Protein AF-A0A415C310-F1 (afdb_monomer)

Secondary structure (DSSP, 8-state):
---EEEETTT--EEE--EEEESS-TT-TTS--EEEEETTT--BEEE-TTS-EEE----TT--GGGS-EE-----SSHHHHHHHHHHHHGGGTEEEEEEES--SS-BTTB---EEEEEE-

pLDDT: mean 90.22, std 8.45, range [57.81, 97.88]

Organism: Bifidobacterium bifidum (NCBI:txid1681)

Foldseek 3Di:
DAQWAQEPVPRDIDGFFKWWFQCFPPDNDSQKTFIAGLVQRFAWAQDPVRGIYTYDNDPAAGSVSHDMQGRQDDPDPVSSQVSVQVSCVVNQKHFDDWDQWGPDDHRNDTTTGGGIDGD

Structure (mmCIF, N/CA/C/O backbone):
data_AF-A0A415C310-F1
#
_entry.id   AF-A0A415C310-F1
#
loop_
_atom_site.group_PDB
_atom_site.id
_atom_site.type_symbol
_atom_site.label_atom_id
_atom_site.label_alt_id
_atom_site.label_comp_id
_atom_site.label_asym_id
_atom_site.label_entity_id
_atom_site.label_seq_id
_atom_site.pdbx_PDB_ins_code
_atom_site.Cartn_x
_atom_site.Cartn_y
_atom_site.Cartn_z
_atom_site.occupancy
_atom_site.B_iso_or_equiv
_atom_site.auth_seq_id
_atom_site.auth_comp_id
_atom_site.auth_asym_id
_atom_site.auth_atom_id
_atom_site.pdbx_PDB_model_num
ATOM 1 N N . MET A 1 1 ? 0.073 -10.426 11.088 1.00 57.81 1 MET A N 1
ATOM 2 C CA . MET A 1 1 ? 0.593 -9.129 10.638 1.00 57.81 1 MET A CA 1
ATOM 3 C C . MET A 1 1 ? -0.375 -8.150 11.227 1.00 57.81 1 MET A C 1
ATOM 5 O O . MET A 1 1 ? -1.559 -8.243 10.921 1.00 57.81 1 MET A O 1
ATOM 9 N N . ASP A 1 2 ? 0.110 -7.350 12.164 1.00 69.50 2 ASP A N 1
ATOM 10 C CA . ASP A 1 2 ? -0.751 -6.678 13.134 1.00 69.50 2 ASP A CA 1
ATOM 11 C C . ASP A 1 2 ? -0.666 -5.166 12.916 1.00 69.50 2 ASP A C 1
ATOM 13 O O . ASP A 1 2 ? -0.622 -4.390 13.871 1.00 69.50 2 ASP A O 1
ATOM 17 N N . ILE A 1 3 ? -0.639 -4.748 11.644 1.00 85.44 3 ILE A N 1
ATOM 18 C CA . ILE A 1 3 ? -0.725 -3.332 11.301 1.00 85.44 3 ILE A CA 1
ATOM 19 C C . ILE A 1 3 ? -2.128 -2.861 11.630 1.00 85.44 3 ILE A C 1
ATOM 21 O O . ILE A 1 3 ? -3.135 -3.494 11.292 1.00 85.44 3 ILE A O 1
ATOM 25 N N . LYS A 1 4 ? -2.175 -1.731 12.324 1.00 93.25 4 LYS A N 1
ATOM 26 C CA . LYS A 1 4 ? -3.409 -1.104 12.756 1.00 93.25 4 LYS A CA 1
ATOM 27 C C . LYS A 1 4 ? -3.575 0.224 12.053 1.00 93.25 4 LYS A C 1
ATOM 29 O O . LYS A 1 4 ? -2.622 0.989 11.962 1.00 93.25 4 LYS A O 1
ATOM 34 N N . ALA A 1 5 ? -4.797 0.492 11.626 1.00 95.25 5 ALA A N 1
ATOM 35 C CA . ALA A 1 5 ? -5.208 1.788 11.118 1.00 95.25 5 ALA A CA 1
ATOM 36 C C . ALA A 1 5 ? -6.371 2.322 11.957 1.00 95.25 5 ALA A C 1
ATOM 38 O O . ALA A 1 5 ? -7.083 1.554 12.610 1.00 95.25 5 ALA A O 1
ATOM 39 N N . ILE A 1 6 ? -6.580 3.632 11.950 1.00 95.75 6 ILE A N 1
ATOM 40 C CA . ILE A 1 6 ? -7.790 4.248 12.494 1.00 95.75 6 ILE A CA 1
ATOM 41 C C . ILE A 1 6 ? -8.788 4.380 11.345 1.00 95.75 6 ILE A C 1
ATOM 43 O O . ILE A 1 6 ? -8.471 4.977 10.318 1.00 95.75 6 ILE A O 1
ATOM 47 N N . SER A 1 7 ? -9.989 3.820 11.496 1.00 94.06 7 SER A N 1
ATOM 48 C CA . SER A 1 7 ? -11.043 4.018 10.498 1.00 94.06 7 SER A CA 1
ATOM 49 C C . SER A 1 7 ? -11.545 5.453 10.549 1.00 94.06 7 SER A C 1
ATOM 51 O O . SER A 1 7 ? -11.981 5.916 11.602 1.00 94.06 7 SER A O 1
ATOM 53 N N . ASP A 1 8 ? -11.591 6.127 9.409 1.00 92.19 8 ASP A N 1
ATOM 54 C CA . ASP A 1 8 ? -12.102 7.497 9.337 1.00 92.19 8 ASP A CA 1
ATOM 55 C C . ASP A 1 8 ? -13.613 7.599 9.578 1.00 92.19 8 ASP A C 1
ATOM 57 O O . ASP A 1 8 ? -14.120 8.634 10.010 1.00 92.19 8 ASP A O 1
ATOM 61 N N . SER A 1 9 ? -14.343 6.501 9.373 1.00 90.62 9 SER A N 1
ATOM 62 C CA . SER A 1 9 ? -15.792 6.461 9.588 1.00 90.62 9 SER A CA 1
ATOM 63 C C . SER A 1 9 ? -16.199 6.322 11.057 1.00 90.62 9 SER A C 1
ATOM 65 O O . SER A 1 9 ? -17.224 6.866 11.471 1.00 90.62 9 SER A O 1
ATOM 67 N N . THR A 1 10 ? -15.416 5.589 11.852 1.00 92.25 10 THR A N 1
ATOM 68 C CA . THR A 1 10 ? -15.759 5.241 13.244 1.00 92.25 10 THR A CA 1
ATOM 69 C C . THR A 1 10 ? -14.773 5.809 14.260 1.00 92.25 10 THR A C 1
ATOM 71 O O . THR A 1 10 ? -15.085 5.869 15.448 1.00 92.25 10 THR A O 1
ATOM 74 N N . ASN A 1 11 ? -13.595 6.245 13.809 1.00 92.81 11 ASN A N 1
ATOM 75 C CA . ASN A 1 11 ? -12.449 6.628 14.627 1.00 92.81 11 ASN A CA 1
ATOM 76 C C . ASN A 1 11 ? -11.988 5.515 15.593 1.00 92.81 11 ASN A C 1
ATOM 78 O O . ASN A 1 11 ? -11.423 5.785 16.654 1.00 92.81 11 ASN A O 1
ATOM 82 N N . GLU A 1 12 ? -12.239 4.255 15.232 1.00 94.56 12 GLU A N 1
ATOM 83 C CA . GLU A 1 12 ? -11.774 3.076 15.961 1.00 94.56 12 GLU A CA 1
ATOM 84 C C . GLU A 1 12 ? -10.496 2.521 15.333 1.00 94.56 12 GLU A C 1
ATOM 86 O O . GLU A 1 12 ? -10.310 2.563 14.116 1.00 94.56 12 GLU A O 1
ATOM 91 N N . THR A 1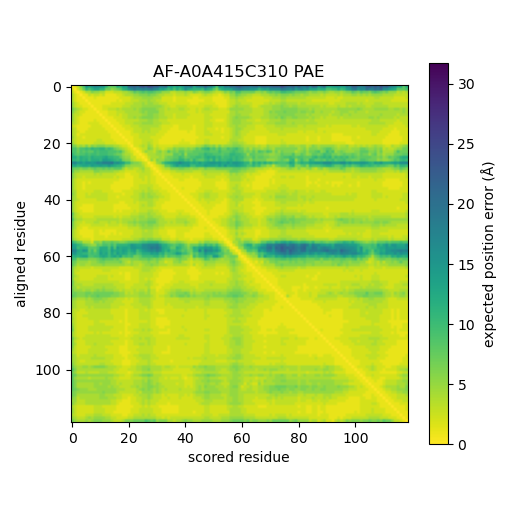 13 ? -9.623 1.963 16.170 1.00 95.38 13 THR A N 1
ATOM 92 C CA . THR A 1 13 ? -8.450 1.223 15.706 1.00 95.38 13 THR A CA 1
ATOM 93 C C . THR A 1 13 ? -8.869 -0.154 15.198 1.00 95.38 13 THR A C 1
ATOM 95 O O . THR A 1 13 ? -9.462 -0.938 15.940 1.00 95.38 13 THR A O 1
ATOM 98 N N . ILE A 1 14 ? -8.505 -0.468 13.960 1.00 93.19 14 ILE A N 1
ATOM 99 C CA . ILE A 1 14 ? -8.827 -1.717 13.268 1.00 93.19 14 ILE A CA 1
ATOM 100 C C . ILE A 1 14 ? -7.557 -2.399 12.757 1.00 93.19 14 ILE A C 1
ATOM 102 O O . ILE A 1 14 ? -6.555 -1.741 12.488 1.00 93.19 14 ILE A O 1
ATOM 106 N N . GLU A 1 15 ? -7.594 -3.723 12.619 1.00 94.25 15 GLU A N 1
ATOM 107 C CA . GLU A 1 15 ? -6.507 -4.493 12.005 1.00 94.25 15 GLU A CA 1
ATOM 108 C C . GLU A 1 15 ? -6.645 -4.517 10.485 1.00 94.25 15 GLU A C 1
ATOM 110 O O . GLU A 1 15 ? -7.660 -4.988 9.956 1.00 94.25 15 GLU A O 1
ATOM 115 N N . VAL A 1 16 ? -5.582 -4.131 9.789 1.00 94.31 16 VAL A N 1
ATOM 116 C CA . VAL A 1 16 ? -5.523 -4.089 8.325 1.00 94.31 16 VAL A CA 1
ATOM 117 C C . VAL A 1 16 ? -4.522 -5.110 7.791 1.00 94.31 16 VAL A C 1
ATOM 119 O O . VAL A 1 16 ? -3.729 -5.703 8.523 1.00 94.31 16 VAL A O 1
ATOM 122 N N . THR A 1 17 ? -4.603 -5.392 6.501 1.00 95.06 17 THR A N 1
ATOM 123 C CA . THR A 1 17 ? -3.675 -6.249 5.767 1.00 95.06 17 THR A CA 1
ATOM 124 C C . THR A 1 17 ? -3.192 -5.465 4.557 1.00 95.06 17 THR A C 1
ATOM 126 O O . THR A 1 17 ? -3.803 -5.556 3.495 1.00 95.06 17 THR A O 1
ATOM 129 N N . PRO A 1 18 ? -2.143 -4.647 4.724 1.00 95.88 18 PRO A N 1
ATOM 130 C CA . PRO A 1 18 ? -1.733 -3.730 3.682 1.00 95.88 18 PRO A CA 1
ATOM 131 C C . PRO A 1 18 ? -1.137 -4.460 2.477 1.00 95.88 18 PRO A C 1
ATOM 133 O O . PRO A 1 18 ? -0.414 -5.453 2.611 1.00 95.88 18 PRO A O 1
ATOM 136 N N . VAL A 1 19 ? -1.446 -3.938 1.298 1.00 96.25 19 VAL A N 1
ATOM 137 C CA . VAL A 1 19 ? -0.923 -4.367 0.001 1.00 96.25 19 VAL A CA 1
ATOM 138 C C . VAL A 1 19 ? -0.461 -3.151 -0.788 1.00 96.25 19 VAL A C 1
ATOM 140 O O . VAL A 1 19 ? -1.026 -2.072 -0.629 1.00 96.25 19 VAL A O 1
ATOM 143 N N . A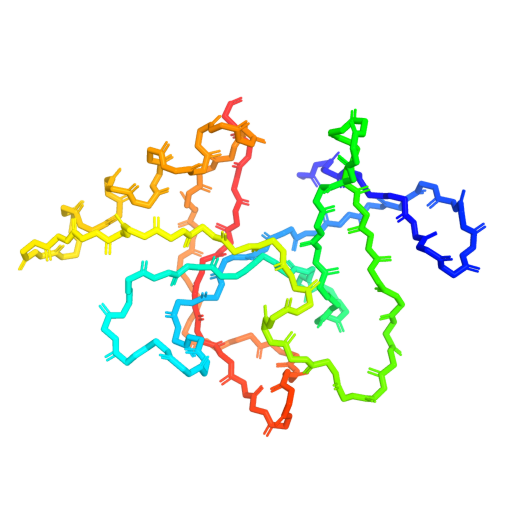LA A 1 20 ? 0.539 -3.334 -1.642 1.00 96.19 20 ALA A N 1
ATOM 144 C CA . ALA A 1 20 ? 0.977 -2.337 -2.610 1.00 96.19 20 ALA A CA 1
ATOM 145 C C . ALA A 1 20 ? 0.501 -2.733 -4.009 1.00 96.19 20 ALA A C 1
ATOM 147 O O . ALA A 1 20 ? 0.861 -3.804 -4.501 1.00 96.19 20 ALA A O 1
ATOM 148 N N . LEU A 1 21 ? -0.296 -1.870 -4.636 1.00 94.25 21 LEU A N 1
ATOM 149 C CA . LEU A 1 21 ? -0.756 -2.011 -6.019 1.00 94.25 21 LEU A CA 1
ATOM 150 C C . LEU A 1 21 ? 0.224 -1.298 -6.952 1.00 94.25 21 LEU A C 1
ATOM 152 O O . LEU A 1 21 ? 0.537 -0.137 -6.700 1.00 94.25 21 LEU A O 1
ATOM 156 N N . GLN A 1 22 ? 0.694 -1.972 -8.004 1.00 87.81 22 GLN A N 1
ATOM 15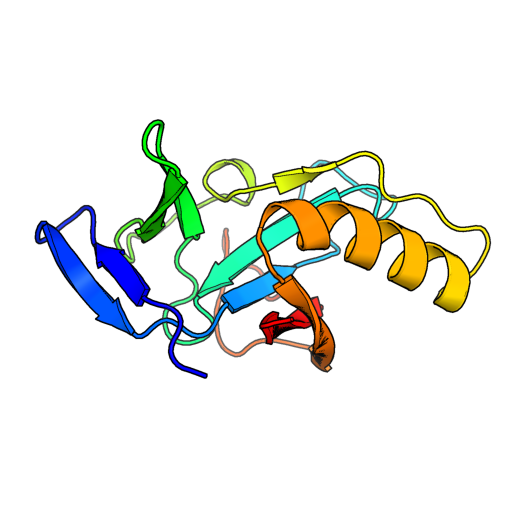7 C CA . GLN A 1 22 ? 1.778 -1.475 -8.870 1.00 87.81 22 GLN A CA 1
ATOM 158 C C . GLN A 1 22 ? 1.307 -0.862 -10.205 1.00 87.81 22 GLN A C 1
ATOM 160 O O . GLN A 1 22 ? 1.962 0.031 -10.733 1.00 87.81 22 GLN A O 1
ATOM 165 N N . ASP A 1 23 ? 0.168 -1.302 -10.751 1.00 81.50 23 ASP A N 1
ATOM 166 C CA . ASP A 1 23 ? -0.414 -0.780 -12.004 1.00 81.50 23 ASP A CA 1
ATOM 167 C C . ASP A 1 23 ? -1.478 0.287 -11.709 1.00 81.50 23 ASP A C 1
ATOM 169 O O . ASP A 1 23 ? -2.670 0.110 -11.971 1.00 81.50 23 ASP A O 1
ATOM 173 N N . ILE A 1 24 ? -1.068 1.374 -11.056 1.00 82.12 24 ILE A N 1
ATOM 174 C CA . ILE A 1 24 ? -1.998 2.415 -10.608 1.00 82.12 24 ILE A CA 1
ATOM 175 C C . ILE A 1 24 ? -2.355 3.382 -11.758 1.00 82.12 24 ILE A C 1
ATOM 177 O O . ILE A 1 24 ? -1.467 3.841 -12.487 1.00 82.12 24 ILE A O 1
ATOM 181 N N . PRO A 1 25 ? -3.648 3.719 -11.969 1.00 73.50 25 PRO A N 1
ATOM 182 C CA . PRO A 1 25 ? -4.066 4.653 -13.011 1.00 73.50 25 PRO A CA 1
ATOM 183 C C . PRO A 1 25 ? -3.273 5.968 -12.986 1.00 73.50 25 PRO A C 1
ATOM 185 O O . PRO A 1 25 ? -3.054 6.566 -11.942 1.00 73.50 25 PRO A O 1
ATOM 188 N N . GLY A 1 26 ? -2.837 6.425 -14.163 1.00 73.88 26 GLY A N 1
ATOM 189 C CA . GLY A 1 26 ? -1.996 7.622 -14.297 1.00 73.88 26 GLY A CA 1
ATOM 190 C C . GLY A 1 26 ? -0.489 7.344 -14.310 1.00 73.88 26 GLY A C 1
ATOM 191 O O . GLY A 1 26 ? 0.259 8.190 -14.801 1.00 73.88 26 GLY A O 1
ATOM 192 N N . TYR A 1 27 ? -0.058 6.144 -13.903 1.00 73.69 27 TYR A N 1
ATOM 193 C CA . TYR A 1 27 ? 1.341 5.713 -13.884 1.00 73.69 27 TYR A CA 1
ATOM 194 C C . TYR A 1 27 ? 1.491 4.420 -14.694 1.00 73.69 27 TYR A C 1
ATOM 196 O O . TYR A 1 27 ? 1.247 3.324 -14.212 1.00 73.69 27 TYR A O 1
ATOM 204 N N . SER A 1 28 ? 1.853 4.536 -15.974 1.00 65.75 28 SER A N 1
ATOM 205 C CA . SER A 1 28 ? 1.925 3.384 -16.893 1.00 65.75 28 SER A CA 1
ATOM 206 C C . SER A 1 28 ? 3.268 2.639 -16.874 1.00 65.75 28 SER A C 1
ATOM 208 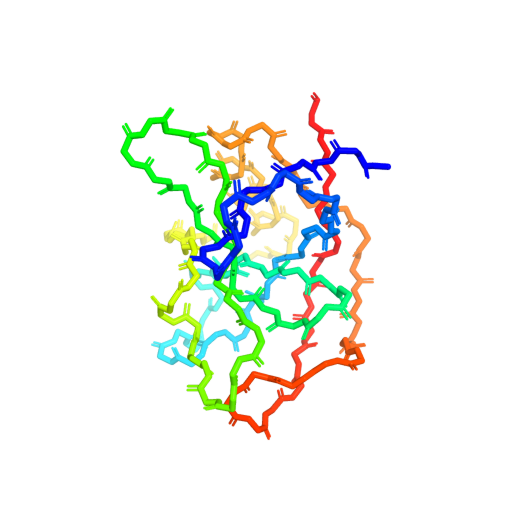O O . SER A 1 28 ? 3.543 1.854 -17.779 1.00 65.75 28 SER A O 1
ATOM 210 N N . ASP A 1 29 ? 4.152 2.964 -15.935 1.00 77.56 29 ASP A N 1
ATOM 211 C CA . ASP A 1 29 ? 5.565 2.571 -15.928 1.00 77.56 29 ASP A CA 1
ATOM 212 C C . ASP A 1 29 ? 6.031 1.976 -14.593 1.00 77.56 29 ASP A C 1
ATOM 214 O O . ASP A 1 29 ? 7.234 1.894 -14.357 1.00 77.56 29 ASP A O 1
ATOM 218 N N . TYR A 1 30 ? 5.096 1.565 -13.727 1.00 83.31 30 TYR A N 1
ATOM 219 C CA . TYR A 1 30 ? 5.387 1.068 -12.376 1.00 83.31 30 TYR A CA 1
ATOM 220 C C . TYR A 1 30 ? 6.210 2.055 -11.529 1.00 83.31 30 TYR A C 1
ATOM 222 O O . TYR A 1 30 ? 6.835 1.665 -10.547 1.00 83.31 30 TYR A O 1
ATOM 230 N N . SER A 1 31 ? 6.215 3.347 -11.879 1.00 90.69 31 SER A N 1
ATOM 231 C CA . SER A 1 31 ? 6.971 4.370 -11.145 1.00 90.69 31 SER A CA 1
ATOM 232 C C . SER A 1 31 ? 6.394 4.692 -9.769 1.00 90.69 31 SER A C 1
ATOM 234 O O . SER A 1 31 ? 6.976 5.491 -9.029 1.00 90.69 31 SER A O 1
ATOM 236 N N . ALA A 1 32 ? 5.262 4.079 -9.419 1.00 93.25 32 ALA A N 1
ATOM 237 C CA . ALA A 1 32 ? 4.596 4.287 -8.156 1.00 93.25 32 ALA A CA 1
ATOM 238 C C . ALA A 1 32 ? 3.843 3.045 -7.650 1.00 93.25 32 ALA A C 1
ATOM 240 O O . ALA A 1 32 ? 3.472 2.164 -8.424 1.00 93.25 32 ALA A O 1
ATOM 241 N N . LEU A 1 33 ? 3.611 3.010 -6.336 1.00 94.38 33 LEU A N 1
ATOM 242 C CA . LEU A 1 33 ? 2.822 2.002 -5.628 1.00 94.38 33 LEU A CA 1
ATOM 243 C C . LEU A 1 33 ? 1.777 2.684 -4.748 1.00 94.38 33 LEU A C 1
ATOM 245 O O . LEU A 1 33 ? 2.141 3.585 -3.999 1.00 94.38 33 LEU A O 1
ATOM 249 N N . ALA A 1 34 ? 0.528 2.217 -4.767 1.00 95.06 34 ALA A N 1
ATOM 250 C CA . ALA A 1 34 ? -0.518 2.707 -3.862 1.00 95.06 34 ALA A CA 1
ATOM 251 C C . ALA A 1 34 ? -0.879 1.668 -2.792 1.00 95.06 34 ALA A C 1
ATOM 253 O O . ALA A 1 34 ? -0.995 0.476 -3.097 1.00 95.0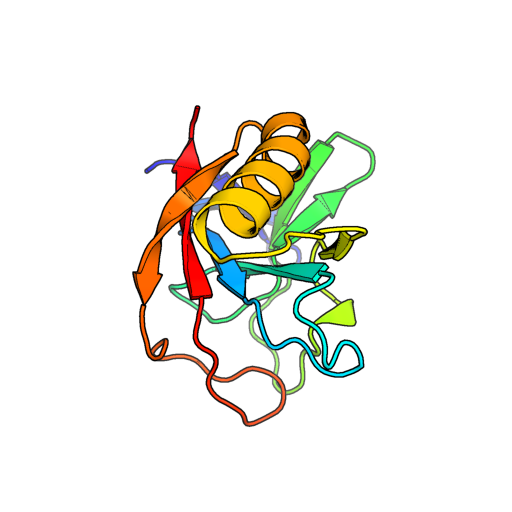6 34 ALA A O 1
ATOM 254 N N . ILE A 1 35 ? -1.066 2.112 -1.544 1.00 95.88 35 ILE A N 1
ATOM 255 C CA . ILE A 1 35 ? -1.252 1.224 -0.388 1.00 95.88 35 ILE A CA 1
ATOM 256 C C . ILE A 1 35 ? -2.734 1.070 -0.025 1.00 95.88 35 ILE A C 1
ATOM 258 O O . ILE A 1 35 ? -3.441 2.033 0.258 1.00 95.88 35 ILE A O 1
ATOM 262 N N . PHE A 1 36 ? -3.201 -0.176 0.012 1.00 94.94 36 PHE A N 1
ATOM 263 C CA . PHE A 1 36 ? -4.600 -0.530 0.264 1.00 94.94 36 PHE A CA 1
ATOM 264 C C . PHE A 1 36 ? -4.721 -1.614 1.331 1.00 94.94 36 PHE A C 1
ATOM 266 O O . PHE A 1 36 ? -3.781 -2.367 1.570 1.00 94.94 36 PHE A O 1
ATOM 273 N N . ASP A 1 37 ? -5.892 -1.739 1.951 1.00 94.38 37 ASP A N 1
ATOM 274 C CA . ASP A 1 37 ? -6.232 -2.894 2.779 1.00 94.38 37 ASP A CA 1
ATOM 275 C C . ASP A 1 37 ? -6.778 -4.039 1.919 1.00 94.38 37 ASP A C 1
ATOM 277 O O . ASP A 1 37 ? -7.825 -3.920 1.286 1.00 94.38 37 ASP A O 1
ATOM 281 N N . ALA A 1 38 ? -6.118 -5.195 1.956 1.00 92.50 38 ALA A N 1
ATOM 282 C CA . ALA A 1 38 ? -6.510 -6.378 1.198 1.00 92.50 38 ALA A CA 1
ATOM 283 C C . ALA A 1 38 ? -7.888 -6.930 1.572 1.00 92.50 38 ALA A C 1
ATOM 285 O O . ALA A 1 38 ? -8.501 -7.639 0.772 1.00 92.50 38 ALA A O 1
ATOM 286 N N . LYS A 1 39 ? -8.357 -6.684 2.805 1.00 89.88 39 LYS A N 1
ATOM 287 C CA . LYS A 1 39 ? -9.630 -7.242 3.283 1.00 89.88 39 LYS A CA 1
ATOM 288 C C . LYS A 1 39 ? -10.821 -6.505 2.686 1.00 89.88 39 LYS A C 1
ATOM 290 O O . LYS A 1 39 ? -11.833 -7.143 2.401 1.00 89.88 39 LYS A O 1
ATOM 295 N N . THR A 1 40 ? -10.722 -5.186 2.550 1.00 88.44 40 THR A N 1
ATOM 296 C CA . THR A 1 40 ? -11.841 -4.341 2.115 1.00 88.44 40 THR A CA 1
ATOM 297 C C . THR A 1 40 ? -11.638 -3.715 0.742 1.00 88.44 40 THR A C 1
ATOM 299 O O . THR A 1 40 ? -12.619 -3.296 0.135 1.00 88.44 40 THR A O 1
ATOM 302 N N . GLY A 1 41 ? -10.399 -3.644 0.248 1.00 90.25 41 GLY A N 1
ATOM 303 C CA . GLY A 1 41 ? -10.036 -2.821 -0.904 1.00 90.25 41 GLY A CA 1
ATOM 304 C C . GLY A 1 41 ? -10.059 -1.323 -0.604 1.00 90.25 41 GLY A C 1
ATOM 305 O O . GLY A 1 41 ? -10.138 -0.522 -1.530 1.00 90.25 41 GLY A O 1
ATOM 306 N N . SER A 1 42 ? -10.030 -0.934 0.674 1.00 93.00 42 SER A N 1
ATOM 307 C CA . SER A 1 42 ? -10.028 0.472 1.081 1.00 93.00 42 SER A CA 1
ATOM 308 C C . SER A 1 42 ? -8.626 1.080 1.000 1.00 93.00 42 SER A C 1
ATOM 310 O O . SER A 1 42 ? -7.661 0.405 1.374 1.00 93.00 42 SER A O 1
ATOM 312 N N . PRO A 1 43 ? -8.501 2.355 0.597 1.00 94.69 43 PRO A N 1
ATOM 313 C CA . PRO A 1 43 ? -7.242 3.087 0.661 1.00 94.69 43 PRO A CA 1
ATOM 314 C C . PRO A 1 43 ? -6.698 3.181 2.091 1.00 94.69 43 PRO A C 1
ATOM 316 O O . PRO A 1 43 ? -7.451 3.420 3.046 1.00 94.69 43 PRO A O 1
ATOM 319 N N . LEU A 1 44 ? -5.381 3.037 2.221 1.00 95.50 44 LEU A N 1
ATOM 320 C CA . LEU A 1 44 ? -4.637 3.320 3.443 1.00 95.50 44 LEU A CA 1
ATOM 321 C C . LEU A 1 44 ? -3.747 4.539 3.223 1.00 95.50 44 LEU A C 1
ATOM 323 O O . LEU A 1 44 ? -3.046 4.604 2.220 1.00 95.50 44 LEU A O 1
ATOM 327 N N . TYR A 1 45 ? -3.729 5.471 4.174 1.00 95.12 45 TYR A N 1
ATOM 328 C CA . TYR A 1 45 ? -2.846 6.640 4.129 1.00 95.12 45 TYR A CA 1
ATOM 329 C C . TYR A 1 45 ? -2.304 7.009 5.507 1.00 95.12 45 TYR A C 1
ATOM 331 O O . TYR A 1 45 ? -2.925 6.669 6.515 1.00 95.12 45 TYR A O 1
ATOM 339 N N . GLN A 1 46 ? -1.152 7.680 5.582 1.00 93.44 46 GLN A N 1
ATOM 340 C CA . GLN A 1 46 ? -0.683 8.234 6.856 1.00 93.44 46 GLN A CA 1
ATOM 341 C C . GLN A 1 46 ? -1.174 9.671 7.036 1.00 93.44 46 GLN A C 1
ATOM 343 O O . GLN A 1 46 ? -1.043 10.514 6.150 1.00 93.44 46 GLN A O 1
ATOM 348 N N . ASP A 1 47 ? -1.749 9.969 8.205 1.00 92.25 47 ASP A N 1
ATOM 349 C CA . ASP A 1 47 ? -2.104 11.345 8.552 1.00 92.25 47 ASP A CA 1
ATOM 350 C C . ASP A 1 47 ? -0.880 12.161 9.019 1.00 92.25 47 ASP A C 1
ATOM 352 O O . ASP A 1 47 ? 0.245 11.671 9.109 1.00 92.25 47 ASP A O 1
ATOM 356 N N . TYR A 1 48 ? -1.086 13.438 9.362 1.00 90.81 48 TYR A N 1
ATOM 357 C CA . TYR A 1 48 ? -0.009 14.324 9.834 1.00 90.81 48 TYR A CA 1
ATOM 358 C C . TYR A 1 48 ? 0.679 13.873 11.137 1.00 90.81 48 TYR A C 1
ATOM 360 O O . TYR A 1 48 ? 1.705 14.447 11.513 1.00 90.81 48 TYR A O 1
ATOM 368 N N . SER A 1 49 ? 0.105 12.904 11.849 1.00 93.06 49 SER A N 1
ATOM 369 C CA . SER A 1 49 ? 0.664 12.296 13.059 1.00 93.06 49 SER A CA 1
ATOM 370 C C . SER A 1 49 ? 1.441 11.011 12.759 1.00 93.06 49 SER A C 1
ATOM 372 O O . SER A 1 49 ? 1.954 10.408 13.700 1.00 93.06 49 SER A O 1
ATOM 374 N N . TYR A 1 50 ? 1.561 10.624 11.483 1.00 90.38 50 TYR A N 1
ATOM 375 C CA . TYR A 1 50 ? 2.117 9.348 11.015 1.00 90.38 50 TYR A CA 1
ATOM 376 C C . TYR A 1 50 ? 1.307 8.121 11.459 1.00 90.38 50 TYR A C 1
ATOM 378 O O . TYR A 1 50 ? 1.805 6.996 11.435 1.00 90.38 50 TYR A O 1
ATOM 386 N N . ASP A 1 51 ? 0.047 8.322 11.858 1.00 93.31 51 ASP A N 1
ATOM 387 C CA . ASP A 1 51 ? -0.867 7.221 12.133 1.00 93.31 51 ASP A CA 1
ATOM 388 C C . ASP A 1 51 ? -1.496 6.752 10.819 1.00 93.31 51 ASP A C 1
ATOM 390 O O . ASP A 1 51 ? -2.002 7.557 10.030 1.00 93.31 51 ASP A O 1
ATOM 394 N N . TRP A 1 52 ? -1.511 5.435 10.602 1.00 95.50 52 TRP A N 1
ATOM 395 C CA . TRP A 1 52 ? -2.245 4.846 9.488 1.00 95.50 52 TRP A CA 1
ATOM 396 C C . TRP A 1 52 ? -3.745 5.090 9.647 1.00 95.50 52 TRP A C 1
ATOM 398 O O . TRP A 1 52 ? -4.345 4.835 10.697 1.00 95.50 52 TRP A O 1
ATOM 408 N N . ARG A 1 53 ? -4.366 5.538 8.565 1.00 95.69 53 ARG A N 1
ATOM 409 C CA . ARG A 1 53 ? -5.797 5.752 8.414 1.00 95.69 53 ARG A CA 1
ATOM 410 C C . ARG A 1 53 ? -6.335 4.827 7.345 1.00 95.69 53 ARG A C 1
ATOM 412 O O . ARG A 1 53 ? -5.665 4.557 6.352 1.00 95.69 53 ARG A O 1
ATOM 419 N N . LEU A 1 54 ? -7.549 4.345 7.573 1.00 94.88 54 LEU A N 1
ATOM 420 C CA . LEU A 1 54 ? -8.319 3.609 6.582 1.00 94.88 54 LEU A CA 1
ATOM 421 C C . LEU A 1 54 ? -9.525 4.456 6.204 1.00 94.88 54 LEU A C 1
ATOM 423 O O . LEU A 1 54 ? -10.388 4.726 7.052 1.00 94.88 54 LEU A O 1
ATOM 427 N N . LEU A 1 55 ? -9.596 4.834 4.930 1.00 91.69 55 LEU A N 1
ATOM 428 C CA . LEU A 1 55 ? -10.829 5.390 4.393 1.00 91.69 55 LEU A CA 1
ATOM 429 C C . LEU A 1 55 ? -11.918 4.308 4.443 1.00 91.69 55 LEU A C 1
ATOM 431 O O . LEU A 1 55 ? -11.610 3.126 4.276 1.00 91.69 55 LEU A O 1
ATOM 435 N N . PRO A 1 56 ? -13.186 4.661 4.725 1.00 80.19 56 PRO A N 1
ATOM 436 C CA . PRO A 1 56 ? -14.286 3.696 4.700 1.00 80.19 56 PRO A CA 1
ATOM 437 C C . PRO A 1 56 ? -14.344 2.917 3.378 1.00 80.19 56 PRO A C 1
ATOM 439 O O . PRO A 1 56 ? -13.653 3.234 2.430 1.00 80.19 56 PRO A O 1
ATOM 442 N N . ALA A 1 57 ? -15.126 1.847 3.292 1.00 68.06 57 ALA A N 1
ATOM 443 C CA . ALA A 1 57 ? -15.384 1.187 2.011 1.00 68.06 57 ALA A CA 1
ATOM 444 C C . ALA A 1 57 ? -16.626 1.826 1.357 1.00 68.06 57 AL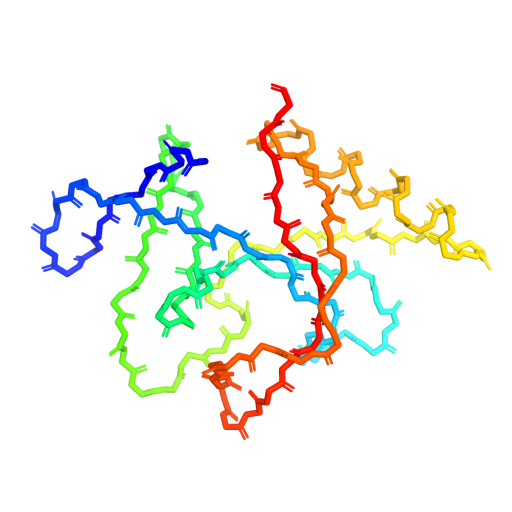A A C 1
ATOM 446 O O . ALA A 1 57 ? -17.734 1.316 1.514 1.00 68.06 57 ALA A O 1
ATOM 447 N N . GLU A 1 58 ? -16.480 2.975 0.697 1.00 67.06 58 GLU A N 1
ATOM 448 C CA . GLU A 1 58 ? -17.490 3.539 -0.204 1.00 67.06 58 GLU A CA 1
ATOM 449 C C . GLU A 1 58 ? -17.248 3.134 -1.668 1.00 67.06 58 GLU A C 1
ATOM 451 O O . GLU A 1 58 ? -16.146 2.767 -2.077 1.00 67.06 58 GLU A O 1
ATOM 456 N N . GLU A 1 59 ? -18.307 3.174 -2.479 1.00 58.44 59 GLU A N 1
ATOM 457 C CA . GLU A 1 59 ? -18.173 2.977 -3.922 1.00 58.44 59 GLU A CA 1
ATOM 458 C C . GLU A 1 59 ? -17.408 4.159 -4.536 1.00 58.44 59 GLU A C 1
ATOM 460 O O . GLU A 1 59 ? -17.872 5.297 -4.469 1.00 58.44 59 GLU A O 1
ATOM 465 N N . GLY A 1 60 ? -16.281 3.879 -5.198 1.00 63.56 60 GLY A N 1
ATOM 466 C CA . GLY A 1 60 ? -15.626 4.841 -6.090 1.00 63.56 60 GLY A CA 1
ATOM 467 C C . GLY A 1 60 ? -14.280 5.408 -5.642 1.00 63.56 60 GLY A C 1
ATOM 468 O O . GLY A 1 60 ? -13.942 6.488 -6.115 1.00 63.56 60 GLY A O 1
ATOM 469 N N . TYR A 1 61 ? -13.512 4.712 -4.798 1.00 75.50 61 TYR A N 1
ATOM 470 C CA . TYR A 1 61 ? -12.126 5.121 -4.542 1.00 75.50 61 TYR A CA 1
ATOM 471 C C . TYR A 1 61 ? -11.245 5.012 -5.774 1.00 75.50 61 TYR A C 1
ATOM 473 O O . TYR A 1 61 ? -11.366 4.063 -6.565 1.00 75.50 61 TYR A O 1
ATOM 481 N N . ASP A 1 62 ? -10.333 5.972 -5.867 1.00 80.19 62 ASP A N 1
ATOM 482 C CA . ASP A 1 62 ? -9.220 5.964 -6.799 1.00 80.19 62 ASP A CA 1
ATOM 483 C C . ASP A 1 62 ? -7.916 5.661 -6.047 1.00 80.19 62 ASP A C 1
ATOM 485 O O . ASP A 1 62 ? -7.831 5.747 -4.820 1.00 80.19 62 ASP A O 1
ATOM 489 N N . THR A 1 63 ? -6.868 5.302 -6.777 1.00 80.69 63 THR A N 1
ATOM 490 C CA . THR A 1 63 ? -5.535 5.104 -6.194 1.00 80.69 63 THR A CA 1
ATOM 491 C C . THR A 1 63 ? -4.949 6.394 -5.627 1.00 80.69 63 THR A C 1
ATOM 493 O O . THR A 1 63 ? -4.086 6.327 -4.763 1.00 80.69 63 THR A O 1
ATOM 496 N N . GLU A 1 64 ? -5.452 7.556 -6.056 1.00 83.50 64 GLU A N 1
ATOM 497 C CA . GLU A 1 64 ? -5.070 8.874 -5.527 1.00 83.50 64 GLU A CA 1
ATOM 498 C C . GLU A 1 64 ? -5.507 9.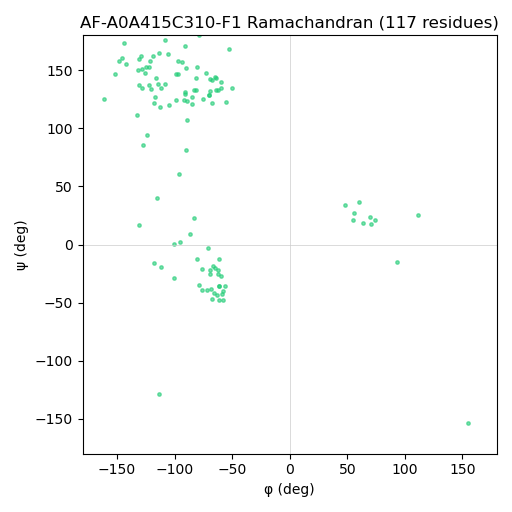102 -4.067 1.00 83.50 64 GLU A C 1
ATOM 500 O O . GLU A 1 64 ? -4.962 9.978 -3.397 1.00 83.50 64 GLU A O 1
ATOM 505 N N . ASP A 1 65 ? -6.470 8.321 -3.563 1.00 90.06 65 ASP A N 1
ATOM 506 C CA . ASP A 1 65 ? -6.933 8.402 -2.172 1.00 90.06 65 ASP A CA 1
ATOM 507 C C . ASP A 1 65 ? -6.009 7.651 -1.190 1.00 90.06 65 ASP A C 1
ATOM 509 O O . ASP A 1 65 ? -6.154 7.772 0.029 1.00 90.06 65 ASP A O 1
ATOM 513 N N . ALA A 1 66 ? -5.086 6.838 -1.710 1.00 93.88 66 ALA A N 1
ATOM 514 C CA . ALA A 1 66 ? -4.150 6.032 -0.937 1.00 93.88 66 ALA A CA 1
ATOM 515 C C . ALA A 1 66 ? -2.785 6.716 -0.788 1.00 93.88 66 ALA A C 1
ATOM 517 O O . ALA A 1 66 ? -2.366 7.515 -1.630 1.00 93.88 66 ALA A O 1
ATOM 518 N N . GLU A 1 67 ? -2.035 6.316 0.245 1.00 95.19 67 GLU A N 1
ATOM 519 C CA . GLU A 1 67 ? -0.604 6.600 0.306 1.00 95.19 67 GLU A CA 1
ATOM 520 C C . GLU A 1 67 ? 0.051 6.055 -0.955 1.00 95.19 67 GLU A C 1
ATOM 522 O O . GLU A 1 67 ? -0.051 4.859 -1.251 1.00 95.19 67 GLU A O 1
ATOM 527 N N . THR A 1 68 ? 0.724 6.940 -1.681 1.00 94.38 68 THR A N 1
ATOM 528 C CA . THR A 1 68 ? 1.398 6.586 -2.920 1.00 94.38 68 THR A CA 1
ATOM 529 C C . THR A 1 68 ? 2.891 6.818 -2.779 1.00 94.38 68 THR A C 1
ATOM 531 O O . THR A 1 68 ? 3.354 7.927 -2.514 1.00 94.38 68 THR A O 1
ATOM 534 N N . ILE A 1 69 ? 3.656 5.753 -2.981 1.00 94.50 69 ILE A N 1
ATOM 535 C CA . ILE A 1 69 ? 5.112 5.799 -3.043 1.00 94.50 69 ILE A CA 1
ATOM 536 C C . ILE A 1 69 ? 5.479 6.054 -4.492 1.00 94.50 69 ILE A C 1
ATOM 538 O O . ILE A 1 69 ? 5.069 5.293 -5.360 1.00 94.50 69 ILE A O 1
ATOM 542 N N . HIS A 1 70 ? 6.236 7.114 -4.752 1.00 93.38 70 HIS A N 1
ATOM 543 C CA . HIS A 1 70 ? 6.637 7.525 -6.096 1.00 93.38 70 HIS A CA 1
ATOM 544 C C . HIS A 1 70 ? 8.126 7.272 -6.353 1.00 93.38 70 HIS A C 1
ATOM 546 O O . HIS A 1 70 ? 8.883 6.905 -5.455 1.00 93.38 70 HIS A O 1
ATOM 552 N N . ASP A 1 71 ? 8.543 7.541 -7.590 1.00 93.06 71 ASP A N 1
ATOM 553 C CA . ASP A 1 71 ? 9.931 7.498 -8.047 1.00 93.06 71 ASP A CA 1
ATOM 554 C C . ASP A 1 71 ? 10.598 6.117 -7.912 1.00 93.06 71 ASP A C 1
ATOM 556 O O . ASP A 1 71 ? 11.796 5.995 -7.631 1.00 93.06 71 ASP A O 1
ATOM 560 N N . ILE A 1 72 ? 9.816 5.062 -8.155 1.00 93.81 72 ILE A N 1
ATOM 561 C CA . ILE A 1 72 ? 10.274 3.673 -8.133 1.00 93.81 72 ILE A CA 1
ATOM 562 C C . ILE A 1 72 ? 10.778 3.288 -9.525 1.00 93.81 72 ILE A C 1
ATOM 564 O O . ILE A 1 72 ? 10.003 3.083 -10.453 1.00 93.81 72 ILE A O 1
ATOM 568 N N . TYR A 1 73 ? 12.093 3.167 -9.686 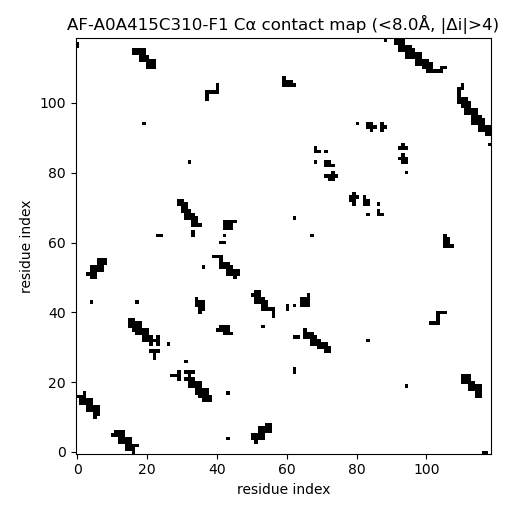1.00 91.38 73 TYR A N 1
ATOM 569 C CA . TYR A 1 73 ? 12.694 2.850 -10.981 1.00 91.38 73 TYR A CA 1
ATOM 570 C C . TYR A 1 73 ? 13.700 1.703 -10.866 1.00 91.38 73 TYR A C 1
ATOM 572 O O . TYR A 1 73 ? 14.540 1.691 -9.966 1.00 91.38 73 TYR A O 1
ATOM 580 N N . GLY A 1 74 ? 13.655 0.780 -11.829 1.00 91.19 74 GLY A N 1
ATOM 581 C CA . GLY A 1 74 ? 14.587 -0.338 -11.963 1.00 91.19 74 GLY A CA 1
ATOM 582 C C . GLY A 1 74 ? 14.733 -0.769 -13.423 1.00 91.19 74 GLY A C 1
ATOM 583 O O . GLY A 1 74 ? 13.793 -0.649 -14.205 1.00 91.19 74 GLY A O 1
ATOM 584 N N . GLU A 1 75 ? 15.925 -1.232 -13.807 1.00 92.19 75 GLU A N 1
ATOM 585 C CA . GLU A 1 75 ? 16.175 -1.766 -15.160 1.00 92.19 75 GLU A CA 1
ATOM 586 C C . GLU A 1 75 ? 15.589 -3.178 -15.345 1.00 92.19 75 GLU A C 1
ATOM 588 O O . GLU A 1 75 ? 15.336 -3.613 -16.470 1.00 92.19 75 GLU A O 1
ATOM 593 N N . ASP A 1 76 ? 15.366 -3.871 -14.230 1.00 93.81 76 ASP A N 1
ATOM 594 C CA . ASP A 1 76 ? 14.759 -5.188 -14.099 1.00 93.81 76 ASP A CA 1
ATOM 595 C C . ASP A 1 76 ? 13.908 -5.261 -12.816 1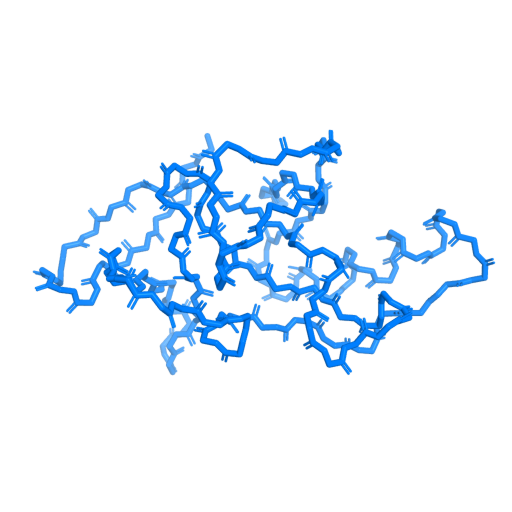.00 93.81 76 ASP A C 1
ATOM 597 O O . ASP A 1 76 ? 13.883 -4.320 -12.018 1.00 93.81 76 ASP A O 1
ATOM 601 N N . GLU A 1 77 ? 13.188 -6.374 -12.647 1.00 91.75 77 GLU A N 1
ATOM 602 C CA . GLU A 1 77 ? 12.285 -6.630 -11.515 1.00 91.75 77 GLU A CA 1
ATOM 603 C C . GLU A 1 77 ? 13.016 -6.550 -10.168 1.00 91.75 77 GLU A C 1
ATOM 605 O O . GLU A 1 77 ? 12.591 -5.803 -9.294 1.00 91.75 77 GLU A O 1
ATOM 610 N N . ASP A 1 78 ? 14.176 -7.201 -10.031 1.00 95.25 78 ASP A N 1
ATOM 611 C CA . ASP A 1 78 ? 14.978 -7.175 -8.798 1.00 95.25 78 ASP A CA 1
ATOM 612 C C . ASP A 1 78 ? 15.399 -5.740 -8.412 1.00 95.25 78 ASP A C 1
ATOM 614 O O . ASP A 1 78 ? 15.346 -5.337 -7.241 1.00 95.25 78 ASP A O 1
ATOM 618 N N . SER A 1 79 ? 15.826 -4.942 -9.397 1.00 96.00 79 SER A N 1
ATOM 619 C CA . SER A 1 79 ? 16.207 -3.542 -9.183 1.00 96.00 79 SER A CA 1
ATOM 620 C C . SER A 1 79 ? 15.000 -2.680 -8.819 1.00 96.00 79 SER A C 1
ATOM 622 O O . SER A 1 79 ? 15.114 -1.793 -7.970 1.00 96.00 79 SER A O 1
ATOM 624 N N . TRP A 1 80 ? 13.850 -2.948 -9.437 1.00 95.38 80 TRP A N 1
ATOM 625 C CA . TRP A 1 80 ? 12.601 -2.252 -9.152 1.00 95.38 80 TRP A CA 1
ATOM 626 C C . TRP A 1 80 ? 12.095 -2.575 -7.742 1.00 95.38 80 TRP A C 1
ATOM 628 O O . TRP A 1 80 ? 11.828 -1.656 -6.970 1.00 95.38 80 TRP A O 1
ATOM 638 N N . GLU A 1 81 ? 12.077 -3.850 -7.345 1.00 96.00 81 GLU A N 1
ATOM 639 C CA . GLU A 1 81 ? 11.682 -4.275 -5.997 1.00 96.00 81 GLU A CA 1
ATOM 640 C C . GLU A 1 81 ? 12.612 -3.685 -4.931 1.00 96.00 81 GLU A C 1
ATOM 642 O O . GLU A 1 81 ? 12.173 -3.296 -3.847 1.00 96.00 81 GLU A O 1
ATOM 647 N N . THR A 1 82 ? 13.906 -3.560 -5.237 1.00 97.12 82 THR A N 1
ATOM 648 C CA . THR A 1 82 ? 14.869 -2.888 -4.355 1.00 97.12 82 THR A CA 1
ATOM 649 C C . THR A 1 82 ? 14.527 -1.405 -4.176 1.00 97.12 82 THR A C 1
ATOM 651 O O . THR A 1 82 ? 14.571 -0.894 -3.054 1.00 97.12 82 THR A O 1
ATOM 654 N N . ALA A 1 83 ? 14.171 -0.705 -5.257 1.00 96.56 83 ALA A N 1
ATOM 655 C CA . ALA A 1 83 ? 13.751 0.694 -5.195 1.00 96.56 83 ALA A CA 1
ATOM 656 C C . ALA A 1 83 ? 12.426 0.861 -4.430 1.00 96.56 83 ALA A C 1
ATOM 658 O O . ALA A 1 83 ? 12.319 1.751 -3.587 1.00 96.56 83 ALA A O 1
ATOM 659 N N . ALA A 1 84 ? 11.459 -0.029 -4.661 1.00 96.62 84 ALA A N 1
ATOM 660 C CA . ALA A 1 84 ? 10.172 -0.039 -3.974 1.00 96.62 84 ALA A CA 1
ATOM 661 C C . ALA A 1 84 ? 10.339 -0.254 -2.464 1.00 96.62 84 ALA A C 1
ATOM 663 O O . ALA A 1 84 ? 9.809 0.513 -1.663 1.00 96.62 84 ALA A O 1
ATOM 664 N N . ASN A 1 85 ? 11.139 -1.251 -2.070 1.00 97.88 85 ASN A N 1
ATOM 665 C CA . ASN A 1 85 ? 11.448 -1.523 -0.667 1.00 97.88 85 ASN A CA 1
ATOM 666 C C . ASN A 1 85 ? 12.090 -0.321 0.024 1.00 97.88 85 ASN A C 1
ATOM 668 O O . ASN A 1 85 ? 11.714 0.008 1.142 1.00 97.88 85 ASN A O 1
ATOM 672 N N . LYS A 1 86 ? 12.995 0.388 -0.657 1.00 97.31 86 LYS A N 1
ATOM 673 C CA . LYS A 1 86 ? 13.603 1.605 -0.115 1.00 97.31 86 LYS A CA 1
ATOM 674 C C . LYS A 1 86 ? 12.579 2.714 0.159 1.00 97.31 86 LYS A C 1
ATOM 676 O O . LYS A 1 86 ? 12.748 3.451 1.120 1.00 97.31 86 LYS A O 1
ATOM 681 N N . GLY A 1 87 ? 11.546 2.850 -0.674 1.00 96.12 87 GLY A N 1
ATOM 682 C CA . GLY A 1 87 ? 10.449 3.789 -0.412 1.00 96.12 87 GLY A CA 1
ATOM 683 C C . GLY A 1 87 ? 9.549 3.330 0.740 1.00 96.12 87 GLY A C 1
ATOM 684 O O . GLY A 1 87 ? 9.140 4.133 1.570 1.00 96.12 87 GLY A O 1
ATOM 685 N N . LEU A 1 88 ? 9.283 2.025 0.827 1.00 96.50 88 LEU A N 1
ATOM 686 C CA . LEU A 1 88 ? 8.470 1.421 1.887 1.00 96.50 88 LEU A CA 1
ATOM 687 C C . LEU A 1 88 ? 9.153 1.446 3.270 1.00 96.50 88 LEU A C 1
ATOM 689 O O . LEU A 1 88 ? 8.457 1.464 4.288 1.00 96.50 88 LEU A O 1
ATOM 693 N N . GLU A 1 89 ? 10.488 1.498 3.324 1.00 96.06 89 GLU A N 1
ATOM 694 C CA . GLU A 1 89 ? 11.269 1.580 4.569 1.00 96.06 89 GLU A CA 1
ATOM 695 C C . GLU A 1 89 ? 10.876 2.782 5.441 1.00 96.06 89 GLU A C 1
ATOM 697 O O . GLU A 1 89 ? 10.823 2.646 6.665 1.00 96.06 89 GLU A O 1
ATOM 702 N N . ASP A 1 90 ? 10.525 3.923 4.834 1.00 93.75 90 ASP A N 1
ATOM 703 C CA . ASP A 1 90 ? 10.066 5.122 5.557 1.00 93.75 90 ASP A CA 1
ATOM 704 C C . ASP A 1 90 ? 8.759 4.870 6.333 1.00 93.75 90 ASP A C 1
ATOM 706 O O . ASP A 1 90 ? 8.473 5.536 7.330 1.00 93.75 90 ASP A O 1
ATOM 710 N N . TYR A 1 91 ? 8.006 3.847 5.926 1.00 93.31 91 TYR A N 1
ATOM 711 C CA . TYR A 1 91 ? 6.767 3.401 6.553 1.00 93.31 91 TYR A CA 1
ATOM 712 C C . TYR A 1 91 ? 6.963 2.175 7.461 1.00 93.31 91 TYR A C 1
ATOM 714 O O . TYR A 1 91 ? 5.993 1.681 8.040 1.00 93.31 91 TYR A O 1
ATOM 722 N N . GLY A 1 92 ? 8.194 1.664 7.590 1.00 94.19 92 GLY A N 1
ATOM 723 C CA . GLY A 1 92 ? 8.491 0.414 8.297 1.00 94.19 92 GLY A CA 1
ATOM 724 C C . GLY A 1 92 ? 7.981 -0.834 7.570 1.00 94.19 92 GLY A C 1
ATOM 725 O O . GLY A 1 92 ? 7.726 -1.853 8.214 1.00 94.19 92 GLY A O 1
ATOM 726 N N . LEU A 1 93 ? 7.801 -0.747 6.249 1.00 95.44 93 LEU A N 1
ATOM 727 C CA . LEU A 1 93 ? 7.235 -1.801 5.412 1.00 95.44 93 LEU A CA 1
ATOM 728 C C . LEU A 1 93 ? 8.228 -2.279 4.356 1.00 95.44 93 LEU A C 1
ATOM 730 O O . LEU A 1 93 ? 9.174 -1.585 4.000 1.00 95.44 93 LEU A O 1
ATOM 734 N N . LYS A 1 94 ? 7.961 -3.457 3.803 1.00 97.31 94 LYS A N 1
ATOM 735 C CA . LYS A 1 94 ? 8.633 -4.003 2.622 1.00 97.31 94 LYS A CA 1
ATOM 736 C C . LYS A 1 94 ? 7.657 -4.826 1.779 1.00 97.31 94 LYS A C 1
ATOM 738 O O . LYS A 1 94 ? 6.632 -5.292 2.281 1.00 97.31 94 LYS A O 1
ATOM 743 N N . LEU A 1 95 ? 7.997 -5.036 0.514 1.00 97.44 95 LEU A N 1
ATOM 744 C CA . LEU A 1 95 ? 7.335 -5.988 -0.367 1.00 97.44 95 LEU A CA 1
ATOM 745 C C . LEU A 1 95 ? 7.499 -7.410 0.185 1.00 97.44 95 LEU A C 1
ATOM 747 O O . LEU A 1 95 ? 8.588 -7.831 0.583 1.00 97.44 95 LEU A O 1
ATOM 751 N N . GLY A 1 96 ? 6.394 -8.144 0.209 1.00 96.44 96 GLY A N 1
ATOM 752 C CA . GLY A 1 96 ? 6.328 -9.554 0.558 1.00 96.44 96 GLY A CA 1
ATOM 753 C C . GLY A 1 96 ? 5.917 -10.393 -0.646 1.00 96.44 96 GLY A C 1
ATOM 754 O O . GLY A 1 96 ? 6.494 -10.317 -1.727 1.00 96.44 96 GLY A O 1
ATOM 755 N N . LYS A 1 97 ? 4.903 -11.239 -0.463 1.00 96.06 97 LYS A N 1
ATOM 756 C CA . LYS A 1 97 ? 4.422 -12.138 -1.517 1.00 96.06 97 LYS A CA 1
ATOM 757 C C . LYS A 1 97 ? 3.706 -11.368 -2.637 1.00 96.06 97 LYS A C 1
ATOM 759 O O . LYS A 1 97 ? 2.716 -10.692 -2.362 1.00 96.06 97 LYS A O 1
ATOM 764 N N . PHE A 1 98 ? 4.105 -11.609 -3.887 1.00 96.44 98 PHE A N 1
ATOM 765 C CA . PHE A 1 98 ? 3.355 -11.179 -5.070 1.00 96.44 98 PHE A CA 1
ATOM 766 C C . PHE A 1 98 ? 2.009 -11.910 -5.220 1.00 96.44 98 PHE A C 1
ATOM 768 O O . PHE A 1 98 ? 1.881 -13.114 -4.945 1.00 96.44 98 PHE A O 1
ATOM 775 N N . VAL A 1 99 ? 0.998 -11.171 -5.663 1.00 95.94 99 VAL A N 1
ATOM 776 C CA . VAL A 1 99 ? -0.374 -11.618 -5.884 1.00 95.94 99 VAL A CA 1
ATOM 777 C C . VAL A 1 99 ? -0.832 -11.132 -7.258 1.00 95.94 99 VAL A C 1
ATOM 779 O O . VAL A 1 99 ? -1.067 -9.945 -7.455 1.00 95.94 99 VAL A O 1
ATOM 782 N N . ASP A 1 100 ? -1.025 -12.077 -8.183 1.00 93.62 100 ASP A N 1
ATOM 783 C CA . ASP A 1 100 ? -1.422 -11.798 -9.573 1.00 93.62 100 ASP A CA 1
ATOM 784 C C . ASP A 1 100 ? -2.765 -11.060 -9.699 1.00 93.62 100 ASP A C 1
ATOM 786 O O . ASP A 1 100 ? -3.036 -10.421 -10.710 1.00 93.62 100 ASP A O 1
ATOM 790 N N . THR A 1 101 ? -3.675 -11.214 -8.734 1.00 93.25 101 THR A N 1
ATOM 791 C CA . THR A 1 101 ? -4.962 -10.505 -8.705 1.00 93.25 101 THR A CA 1
ATOM 792 C C . THR A 1 101 ? -5.543 -10.541 -7.295 1.00 93.25 101 THR A C 1
ATOM 794 O O . THR A 1 101 ? -5.741 -11.624 -6.739 1.00 93.25 101 THR A O 1
ATOM 797 N N . PHE A 1 102 ? -5.865 -9.379 -6.730 1.00 91.81 102 PHE A N 1
ATOM 798 C CA . PHE A 1 102 ? -6.592 -9.295 -5.464 1.00 91.81 102 PHE A CA 1
ATOM 799 C C . PHE A 1 102 ? -8.112 -9.487 -5.631 1.00 91.81 102 PHE A C 1
ATOM 801 O O . PHE A 1 102 ? -8.696 -9.165 -6.667 1.00 91.81 102 PHE A O 1
ATOM 808 N N . ASP A 1 103 ? -8.771 -9.982 -4.578 1.00 89.62 103 ASP A N 1
ATOM 809 C CA . ASP A 1 103 ? -10.222 -10.243 -4.532 1.00 89.62 103 ASP A CA 1
ATOM 810 C C . ASP A 1 103 ? -11.069 -8.988 -4.201 1.00 89.62 103 ASP A C 1
ATOM 812 O O . ASP A 1 103 ? -12.207 -9.099 -3.742 1.00 89.62 103 ASP A O 1
ATOM 816 N N . PHE A 1 104 ? -10.537 -7.789 -4.451 1.00 88.25 104 PHE A N 1
ATOM 817 C CA . PHE A 1 104 ? -11.238 -6.509 -4.312 1.00 88.25 104 PHE A CA 1
ATOM 818 C C . PHE A 1 104 ? -11.097 -5.662 -5.584 1.00 88.25 104 PHE A C 1
ATOM 820 O O . PHE A 1 104 ? -10.238 -5.922 -6.428 1.00 88.25 104 PHE A O 1
ATOM 827 N N . GLU A 1 105 ? -11.963 -4.659 -5.736 1.00 88.06 105 GLU A N 1
ATOM 828 C CA . GLU A 1 105 ? -11.970 -3.762 -6.895 1.00 88.06 105 GLU A CA 1
ATOM 829 C C . GLU A 1 105 ? -11.755 -2.309 -6.470 1.00 88.06 105 GLU A C 1
ATOM 831 O O . GLU A 1 105 ? -12.420 -1.825 -5.558 1.00 88.06 105 GLU A O 1
ATOM 836 N N . VAL A 1 106 ? -10.867 -1.607 -7.178 1.00 84.38 106 VAL A N 1
ATOM 837 C CA . VAL A 1 106 ? -10.631 -0.160 -7.042 1.00 84.38 106 VAL A CA 1
ATOM 838 C C . VAL A 1 106 ? -10.993 0.490 -8.376 1.00 84.38 106 VAL A C 1
ATOM 840 O O . VAL A 1 106 ? -10.571 0.019 -9.435 1.00 84.38 106 VAL A O 1
ATOM 843 N N . ALA A 1 107 ? -11.854 1.509 -8.362 1.00 82.44 107 ALA A N 1
ATOM 844 C CA . ALA A 1 107 ? -12.408 2.124 -9.575 1.00 82.44 107 ALA A CA 1
ATOM 845 C C . ALA A 1 107 ? -12.956 1.116 -10.627 1.00 82.44 107 ALA A C 1
ATOM 847 O O . ALA A 1 107 ? -12.852 1.326 -11.838 1.00 82.44 107 ALA A O 1
ATOM 848 N N . GLY A 1 108 ? -13.534 -0.008 -10.177 1.00 85.44 108 GLY A N 1
ATOM 849 C CA . GLY A 1 108 ? -14.097 -1.051 -11.051 1.00 85.44 108 GLY A CA 1
ATOM 850 C C . GLY A 1 108 ? -13.059 -1.927 -11.765 1.00 85.44 108 GLY A C 1
ATOM 851 O O . GLY A 1 108 ? -13.359 -2.523 -12.803 1.00 85.44 108 GLY A O 1
ATOM 852 N N . ARG A 1 109 ? -11.826 -1.983 -11.249 1.00 86.31 109 ARG A N 1
ATOM 853 C CA . ARG A 1 109 ? -10.742 -2.836 -11.749 1.00 86.31 109 ARG A CA 1
ATOM 854 C C . ARG A 1 109 ? -10.133 -3.647 -10.617 1.00 86.31 109 ARG A C 1
ATOM 856 O O . ARG A 1 109 ? -10.116 -3.206 -9.473 1.00 86.31 109 ARG A O 1
ATOM 863 N N . ARG A 1 110 ? -9.612 -4.822 -10.960 1.00 89.50 110 ARG A N 1
ATOM 864 C CA . ARG A 1 110 ? -8.775 -5.625 -10.064 1.00 89.50 110 ARG A CA 1
ATOM 865 C C . ARG A 1 110 ? -7.319 -5.397 -10.415 1.00 89.50 110 ARG A C 1
ATOM 867 O O . ARG A 1 110 ? -7.006 -5.218 -11.591 1.00 89.50 110 ARG A O 1
ATOM 874 N N . TYR A 1 111 ? -6.476 -5.447 -9.399 1.00 90.44 111 TYR A N 1
ATOM 875 C CA . TYR A 1 111 ? -5.061 -5.130 -9.506 1.00 90.44 111 TYR A CA 1
ATOM 876 C C . TYR A 1 111 ? -4.220 -6.317 -9.061 1.00 90.44 111 TYR A C 1
ATOM 878 O O . TYR A 1 111 ? -4.664 -7.139 -8.249 1.00 90.44 111 TYR A O 1
ATOM 886 N N . ASP A 1 112 ? -3.017 -6.382 -9.613 1.00 93.12 112 ASP A N 1
ATOM 887 C CA . ASP A 1 112 ? -1.920 -7.177 -9.091 1.00 93.12 112 ASP A CA 1
ATOM 888 C C . ASP A 1 112 ? -1.081 -6.340 -8.116 1.00 93.12 112 ASP A C 1
ATOM 890 O O . ASP A 1 112 ? -1.285 -5.132 -7.942 1.00 93.12 112 ASP A O 1
ATOM 894 N N . GLY A 1 113 ? -0.156 -6.999 -7.431 1.00 95.25 113 GLY A N 1
ATOM 895 C CA . GLY A 1 113 ? 0.777 -6.315 -6.555 1.00 95.25 113 GLY A CA 1
ATOM 896 C C . GLY A 1 113 ? 1.296 -7.213 -5.453 1.00 95.25 113 GLY A C 1
ATOM 897 O O . GLY A 1 113 ? 1.342 -8.435 -5.581 1.00 95.25 113 GLY A O 1
ATOM 898 N N . TYR A 1 114 ? 1.684 -6.603 -4.344 1.00 97.06 114 TYR A N 1
ATOM 899 C CA . TYR A 1 114 ? 2.402 -7.289 -3.282 1.00 97.06 114 TYR A CA 1
ATOM 900 C C . TYR A 1 114 ? 1.648 -7.192 -1.966 1.00 97.06 114 TYR A C 1
ATOM 902 O O . TYR A 1 114 ? 1.186 -6.122 -1.573 1.00 97.06 114 TYR A O 1
ATOM 910 N N . MET A 1 115 ? 1.584 -8.305 -1.240 1.00 96.50 115 MET A N 1
ATOM 911 C CA . MET A 1 115 ? 1.370 -8.257 0.205 1.00 96.50 115 MET A CA 1
ATOM 912 C C . MET A 1 115 ? 2.515 -7.462 0.828 1.00 96.50 115 MET A C 1
ATOM 914 O O . MET A 1 115 ? 3.669 -7.716 0.485 1.00 96.50 115 MET A O 1
ATOM 918 N N . LEU A 1 116 ? 2.220 -6.538 1.739 1.00 96.75 116 LEU A N 1
ATOM 919 C CA . LEU A 1 116 ? 3.262 -5.838 2.486 1.00 96.75 116 LEU A CA 1
ATOM 920 C C . LEU A 1 116 ? 3.605 -6.596 3.770 1.00 96.75 116 LEU A C 1
ATOM 922 O O . LEU A 1 116 ? 2.778 -7.316 4.327 1.00 96.75 116 LEU A O 1
ATOM 926 N N . GLU A 1 117 ? 4.844 -6.447 4.223 1.00 95.25 117 GLU A N 1
ATOM 927 C CA . GLU A 1 117 ? 5.376 -7.021 5.460 1.00 95.25 117 GLU A CA 1
ATOM 928 C C . GLU A 1 117 ? 5.994 -5.915 6.327 1.00 95.25 117 GLU A C 1
ATOM 930 O O . GLU A 1 117 ? 6.540 -4.955 5.793 1.00 95.25 117 GLU A O 1
ATOM 935 N N . GLU A 1 118 ? 5.933 -6.050 7.655 1.00 92.94 118 GLU A N 1
ATOM 936 C CA . GLU A 1 118 ? 6.682 -5.178 8.571 1.00 92.94 118 GLU A CA 1
ATOM 937 C C . GLU A 1 118 ? 8.177 -5.531 8.515 1.00 92.94 118 GLU A C 1
ATOM 939 O O . GLU A 1 118 ? 8.544 -6.698 8.306 1.00 92.94 118 GLU A O 1
ATOM 944 N N . ILE A 1 119 ? 9.032 -4.523 8.700 1.00 90.88 119 ILE A N 1
ATOM 945 C CA . ILE A 1 119 ? 10.493 -4.674 8.818 1.00 90.88 119 ILE A CA 1
ATOM 946 C C . ILE A 1 119 ? 10.908 -4.955 10.266 1.00 90.88 119 ILE A C 1
ATOM 948 O O . ILE A 1 119 ? 10.405 -4.275 11.189 1.00 90.88 119 ILE A O 1
#

Mean predicted aligned error: 3.83 Å

Solvent-accessible surface area (backbone atoms only — not comparable to full-atom values): 6605 Å² total; per-residue (Å²): 126,86,50,60,25,33,30,71,79,76,71,42,81,40,82,45,47,49,25,37,32,35,83,40,91,96,40,96,72,50,34,36,34,28,30,26,23,65,87,71,43,19,34,27,30,66,47,101,83,70,47,41,30,29,51,61,84,65,96,72,51,56,64,86,69,18,39,63,49,66,83,26,61,50,98,45,68,72,47,25,52,52,36,44,28,62,60,30,48,84,76,46,28,31,76,52,57,76,39,87,61,52,100,40,59,52,71,88,40,67,48,37,33,24,37,52,36,79,112

Sequence (119 aa):
MDIKAISDSTNETIEVTPVALQDIPGYSDYSALAIFDAKTGSPLYQDYSYDWRLLPAEEGYDTEDAETIHDIYGEDEDSWETAANKGLEDYGLKLGKFVDTFDFEVAGRRYDGYMLEEI

Radius of gyration: 13.36 Å; Cα contacts (8 Å, |Δi|>4): 266; chains: 1; bounding box: 34×26×33 Å

Nearest PDB structures (foldseek):
  7pga-assembly2_C  TM=4.735E-01  e=3.005E+00  Streptomyces peucetius
  7oy1-assembly1_A  TM=4.744E-01  e=3.193E+00  Streptomyces peucetius
  7pga-assembly1_A  TM=4.718E-01  e=4.325E+00  Streptomyces peucetius
  7phf-assembly1_A  TM=4.651E-01  e=6.226E+00  Streptomyces peucetius
  7oy1-assembly1_B  TM=4.809E-01  e=6.226E+00  Streptomyces peucetius